Protein AF-A0A7W7SZG6-F1 (afdb_monomer_lite)

Secondary structure (DSSP, 8-state):
-PPPPPPBPSSTT--SBP-TTSS-IIIIIHHHHHHHHHH-HHHHHTTSHHHHHHHHHHHHHHHTT-TTSSEEE--SSS--EEE-GGGEEEE-SS-GGGT--TTSPPEEEEHHHHHHHHT-

Structure (mmCIF, N/CA/C/O backbone):
data_AF-A0A7W7SZG6-F1
#
_entry.id   AF-A0A7W7SZG6-F1
#
loop_
_atom_site.group_PDB
_atom_site.id
_atom_site.type_symbol
_atom_site.label_atom_id
_atom_site.label_alt_id
_atom_site.label_comp_id
_atom_site.label_asym_id
_atom_site.label_entity_id
_atom_site.label_seq_id
_atom_site.pdbx_PDB_ins_code
_atom_site.Cartn_x
_atom_site.Cartn_y
_atom_site.Cartn_z
_atom_site.occupancy
_atom_site.B_iso_or_equiv
_atom_site.auth_seq_id
_atom_site.auth_comp_id
_atom_site.auth_asym_id
_atom_site.auth_atom_id
_atom_site.pdbx_PDB_model_num
ATOM 1 N N . MET A 1 1 ? -32.351 29.712 2.572 1.00 46.88 1 MET A N 1
ATOM 2 C CA . MET A 1 1 ? -32.506 28.243 2.661 1.00 46.88 1 MET A CA 1
ATOM 3 C C . MET A 1 1 ? -31.958 27.789 4.011 1.00 46.88 1 MET A C 1
ATOM 5 O O . MET A 1 1 ? -30.782 28.049 4.247 1.00 46.88 1 MET A O 1
ATOM 9 N N . PRO A 1 2 ? -32.749 27.209 4.933 1.00 49.59 2 PRO A N 1
ATOM 10 C CA . PRO A 1 2 ? -32.198 26.703 6.188 1.00 49.59 2 PRO A CA 1
ATOM 11 C C . PRO A 1 2 ? -31.255 25.534 5.887 1.00 49.59 2 PRO A C 1
ATOM 13 O O . PRO A 1 2 ? -31.621 24.581 5.199 1.00 49.59 2 PRO A O 1
ATOM 16 N N . GLN A 1 3 ? -30.012 25.639 6.352 1.00 59.97 3 GLN A N 1
ATOM 17 C CA . GLN A 1 3 ? -29.005 24.601 6.168 1.00 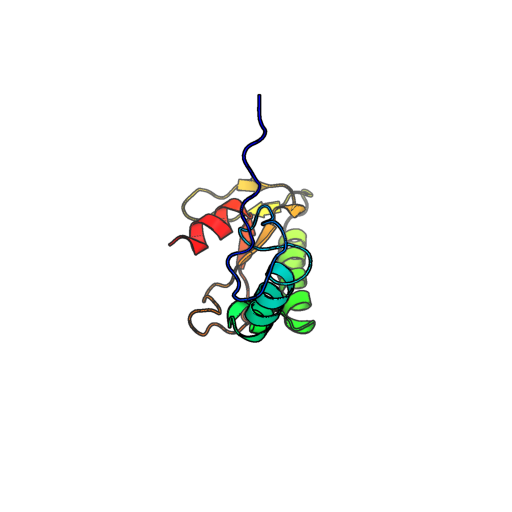59.97 3 GLN A CA 1
ATOM 18 C C . GLN A 1 3 ? -29.450 23.340 6.918 1.00 59.97 3 GLN A C 1
ATOM 20 O O . GLN A 1 3 ? -29.856 23.409 8.079 1.00 59.97 3 GLN A O 1
ATOM 25 N N . ARG A 1 4 ? -29.404 22.183 6.250 1.00 60.28 4 ARG A N 1
ATOM 26 C CA . ARG A 1 4 ? -29.760 20.896 6.857 1.00 60.28 4 ARG A CA 1
ATOM 27 C C . ARG A 1 4 ? -28.842 20.666 8.062 1.00 60.28 4 ARG A C 1
ATOM 29 O O . ARG A 1 4 ? -27.624 20.718 7.907 1.00 60.28 4 ARG A O 1
ATOM 36 N N . ALA A 1 5 ? -29.410 20.427 9.245 1.00 65.81 5 ALA A N 1
ATOM 37 C CA . ALA A 1 5 ? -28.620 20.197 10.452 1.00 65.81 5 ALA A CA 1
ATOM 38 C C . ALA A 1 5 ? -27.603 19.065 10.218 1.00 65.81 5 ALA A C 1
ATOM 40 O O . ALA A 1 5 ? -27.961 17.989 9.726 1.00 65.81 5 ALA A O 1
ATOM 41 N N . GLY A 1 6 ? -26.331 19.320 10.539 1.00 72.06 6 GLY A N 1
ATOM 42 C CA . GLY A 1 6 ? -25.261 18.337 10.385 1.00 72.06 6 GLY A CA 1
ATOM 43 C C . GLY A 1 6 ? -25.579 17.053 11.154 1.00 72.06 6 GLY A C 1
ATOM 44 O O . GLY A 1 6 ? -26.066 17.095 12.285 1.00 72.06 6 GLY A O 1
ATOM 45 N N . LYS A 1 7 ? -25.317 15.891 10.543 1.00 82.12 7 LYS A N 1
ATOM 46 C CA . LYS A 1 7 ? -25.539 14.595 11.199 1.00 82.12 7 LYS A CA 1
ATOM 47 C C . LYS A 1 7 ? -24.651 14.495 12.438 1.00 82.12 7 LYS A C 1
ATOM 49 O O . LYS A 1 7 ? -23.452 14.758 12.358 1.00 82.12 7 LYS A O 1
ATOM 54 N N . ARG A 1 8 ? -25.204 14.075 13.574 1.00 87.88 8 ARG A N 1
ATOM 55 C CA . ARG A 1 8 ? -24.416 13.786 14.784 1.00 87.88 8 ARG A CA 1
ATOM 56 C C . ARG A 1 8 ? -23.662 12.472 14.635 1.00 87.88 8 ARG A C 1
ATOM 58 O O . ARG A 1 8 ? -24.140 11.563 13.959 1.00 87.88 8 ARG A O 1
ATOM 65 N N . CYS A 1 9 ? -22.497 12.392 15.270 1.00 89.25 9 CYS A N 1
ATOM 66 C CA . CYS A 1 9 ? -21.691 11.179 15.300 1.00 89.25 9 CYS A CA 1
ATOM 67 C C . CYS A 1 9 ? -22.520 9.996 15.844 1.00 89.25 9 CYS A C 1
ATOM 69 O O . CYS A 1 9 ? -23.141 10.133 16.897 1.00 89.25 9 CYS A O 1
ATOM 71 N N . PRO A 1 10 ? -22.494 8.814 15.202 1.00 89.88 10 PRO A N 1
ATOM 72 C CA . PRO A 1 10 ? -23.298 7.660 15.618 1.00 89.88 10 PRO A CA 1
ATOM 73 C C . PRO A 1 10 ? -22.755 6.949 16.869 1.00 89.88 10 PRO A C 1
ATOM 75 O O . PRO A 1 10 ? -23.291 5.929 17.290 1.00 89.88 10 PRO A O 1
ATOM 78 N N . THR A 1 11 ? -21.654 7.432 17.455 1.00 90.00 11 THR A N 1
ATOM 79 C CA . THR A 1 11 ? -21.077 6.823 18.661 1.00 90.00 11 THR A CA 1
ATOM 80 C C . THR A 1 11 ? -21.906 7.204 19.888 1.00 90.00 11 THR A C 1
ATOM 82 O O . THR A 1 11 ? -22.073 8.404 20.124 1.00 90.00 11 THR A O 1
ATOM 85 N N . PRO A 1 12 ? -22.354 6.237 20.712 1.00 89.31 12 PRO A N 1
ATOM 86 C CA . PRO A 1 12 ? -23.085 6.532 21.940 1.00 89.31 12 PRO A CA 1
ATOM 87 C C . PRO A 1 12 ? -22.340 7.545 22.821 1.00 89.31 12 PRO A C 1
ATOM 89 O O . PRO A 1 12 ? -21.143 7.398 23.078 1.00 89.31 12 PRO A O 1
ATOM 92 N N . GLY A 1 13 ? -23.040 8.601 23.241 1.00 87.25 13 GLY A N 1
ATOM 93 C CA . GLY A 1 13 ? -22.484 9.671 24.077 1.00 87.25 13 GLY A CA 1
ATOM 94 C C . GLY A 1 13 ? -21.577 10.678 23.355 1.00 87.25 13 GLY A C 1
ATOM 95 O O . GLY A 1 13 ? -20.992 11.538 24.008 1.00 87.25 13 GLY A O 1
ATOM 96 N N . CYS A 1 14 ? -21.428 10.606 22.028 1.00 88.06 14 CYS A N 1
ATOM 97 C CA . CYS A 1 14 ? -20.719 11.629 21.262 1.00 88.06 14 CYS A CA 1
ATOM 98 C C . CYS A 1 14 ? -21.699 12.669 20.707 1.00 88.06 14 CYS A C 1
ATOM 100 O O . CYS A 1 14 ? -22.620 12.338 19.966 1.00 88.06 14 CYS A O 1
ATOM 102 N N . THR A 1 15 ? -21.476 13.941 21.031 1.00 88.44 15 THR A N 1
ATOM 103 C CA . THR A 1 15 ? -22.316 15.059 20.573 1.00 88.44 15 THR A CA 1
ATOM 104 C C . THR A 1 15 ? -21.768 15.773 19.340 1.00 88.44 15 THR A C 1
ATOM 106 O O . THR A 1 15 ? -22.473 16.609 18.774 1.00 88.44 15 THR A O 1
ATOM 109 N N . ASN A 1 16 ? -20.549 15.437 18.910 1.00 89.19 16 ASN A N 1
ATOM 110 C CA . ASN A 1 16 ? -19.847 16.132 17.833 1.00 89.19 16 ASN A CA 1
ATOM 111 C C . ASN A 1 16 ? -20.504 15.870 16.467 1.00 89.19 16 ASN A C 1
ATOM 113 O O . ASN A 1 16 ? -21.093 14.799 16.249 1.00 89.19 16 ASN A O 1
ATOM 117 N N . PRO A 1 17 ? -20.378 16.818 15.522 1.00 88.62 17 PRO A N 1
ATOM 118 C CA . PRO A 1 17 ? -20.820 16.608 14.154 1.00 88.62 17 PRO A CA 1
ATOM 119 C C . PRO A 1 17 ?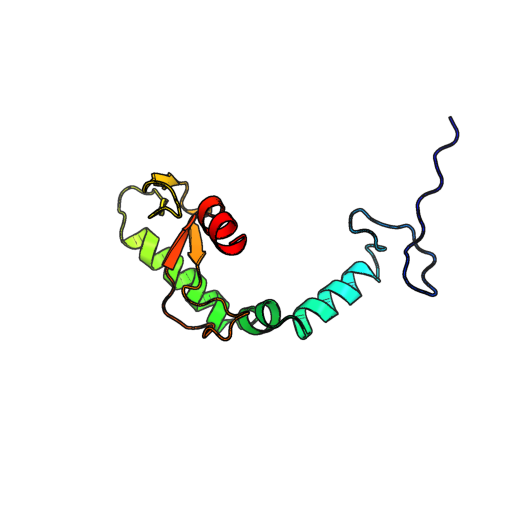 -20.022 15.484 13.481 1.00 88.62 17 PRO A C 1
ATOM 121 O O . PRO A 1 17 ? -18.857 15.216 13.791 1.00 88.62 17 PRO A O 1
ATOM 124 N N . THR A 1 18 ? -20.681 14.804 12.554 1.00 90.31 18 THR A N 1
ATOM 125 C CA . THR A 1 18 ? -20.093 13.750 11.729 1.00 90.31 18 THR A CA 1
ATOM 126 C C . THR A 1 18 ? -19.201 14.365 10.661 1.00 90.31 18 THR A C 1
ATOM 128 O O . THR A 1 18 ? -19.620 15.288 9.967 1.00 90.31 18 THR A O 1
ATOM 131 N N . GLY A 1 19 ? -17.984 13.840 10.524 1.00 85.88 19 GLY A N 1
ATOM 132 C CA . GLY A 1 19 ? -17.088 14.147 9.415 1.00 85.88 19 GLY A CA 1
ATOM 133 C C . GLY A 1 19 ? -17.375 13.292 8.170 1.00 85.88 19 GLY A C 1
ATOM 134 O O . GLY A 1 19 ? -18.333 12.515 8.158 1.00 85.88 19 GLY A O 1
ATOM 135 N N . PRO A 1 20 ? -16.531 13.390 7.130 1.00 82.44 20 PRO A N 1
ATOM 136 C CA . PRO A 1 20 ? -16.716 12.667 5.866 1.00 82.44 20 PRO A CA 1
ATOM 137 C C . PRO A 1 20 ? -16.738 11.138 6.031 1.00 82.44 20 PRO A C 1
ATOM 139 O O . PRO A 1 20 ? -17.479 10.459 5.329 1.00 82.44 20 PRO A O 1
ATOM 142 N N . ASP A 1 21 ? -16.018 10.601 7.020 1.00 81.00 21 ASP A N 1
ATOM 143 C CA . ASP A 1 21 ? -15.919 9.156 7.279 1.00 81.00 21 ASP A CA 1
ATOM 144 C C . ASP A 1 21 ? -17.102 8.573 8.079 1.00 81.00 21 ASP A C 1
ATOM 146 O O . ASP A 1 21 ? -17.042 7.440 8.561 1.00 81.00 21 ASP A O 1
ATOM 150 N N . GLY A 1 22 ? -18.167 9.348 8.313 1.00 85.75 22 GLY A N 1
ATOM 151 C CA . GLY A 1 22 ? -19.329 8.885 9.082 1.00 85.75 22 GLY A CA 1
ATOM 152 C C . GLY A 1 22 ? -19.142 8.902 10.608 1.00 85.75 22 GLY A C 1
ATOM 153 O O . GLY A 1 22 ? -20.050 8.518 11.343 1.00 85.75 22 GLY A O 1
ATOM 154 N N . TYR A 1 23 ? -18.003 9.401 11.099 1.00 90.06 23 TYR A N 1
ATOM 155 C CA . TYR A 1 23 ? -17.704 9.618 12.520 1.00 90.06 23 TYR A CA 1
ATOM 156 C C . TYR A 1 23 ? -17.152 11.024 12.753 1.00 90.06 23 TYR A C 1
ATOM 158 O O . TYR A 1 23 ? -16.657 11.662 11.826 1.00 90.06 23 TYR A O 1
ATOM 166 N N . CYS A 1 24 ? -17.190 11.521 13.993 1.00 91.62 24 CYS A N 1
ATOM 167 C CA . CYS A 1 24 ? -16.489 12.766 14.307 1.00 91.62 24 CYS A CA 1
ATOM 168 C C . CYS A 1 24 ? -14.968 12.580 14.143 1.00 91.62 24 CYS A C 1
ATOM 170 O O . CYS A 1 24 ? -14.388 11.614 14.659 1.00 91.62 24 CYS A O 1
ATOM 172 N N . ALA A 1 25 ? -14.334 13.509 13.422 1.00 83.81 25 ALA A N 1
ATOM 173 C CA . ALA A 1 25 ? -12.907 13.453 13.103 1.00 83.81 25 ALA A CA 1
ATOM 174 C C . ALA A 1 25 ? -12.027 13.537 14.364 1.00 83.81 25 ALA A C 1
ATOM 176 O O . ALA A 1 25 ? -11.026 12.834 14.479 1.00 83.81 25 ALA A O 1
ATOM 177 N N . GLU A 1 26 ? -12.449 14.333 15.349 1.00 80.56 26 GLU A N 1
ATOM 178 C CA . GLU A 1 26 ? -11.673 14.628 16.560 1.00 80.56 26 GLU A CA 1
ATOM 179 C C . GLU A 1 26 ? -11.395 13.400 17.435 1.00 80.56 26 GLU A C 1
ATOM 181 O O . GLU A 1 26 ? -10.312 13.258 18.006 1.00 80.56 26 GLU A O 1
ATOM 186 N N . ARG A 1 27 ? -12.379 12.503 17.576 1.00 86.56 27 ARG A N 1
ATOM 187 C CA . ARG A 1 27 ? -12.320 11.436 18.586 1.00 86.56 27 ARG A CA 1
ATOM 188 C C . ARG A 1 27 ? -12.684 10.074 18.032 1.00 86.56 27 ARG A C 1
ATOM 190 O O . ARG A 1 27 ? -11.883 9.142 18.130 1.00 86.56 27 ARG A O 1
ATOM 197 N N . CYS A 1 28 ? -13.894 9.930 17.504 1.00 90.81 28 CYS A N 1
ATOM 198 C CA . CYS A 1 28 ? -14.439 8.615 17.187 1.00 90.81 28 CYS A CA 1
ATOM 199 C C . CYS A 1 28 ? -13.747 7.984 15.978 1.00 90.81 28 CYS A C 1
ATOM 201 O O . CYS A 1 28 ? -13.381 6.810 16.054 1.00 90.81 28 CYS A O 1
ATOM 203 N N . ALA A 1 29 ? -13.473 8.764 14.926 1.00 89.44 29 ALA A N 1
ATOM 204 C CA . ALA A 1 29 ? -12.702 8.297 13.774 1.00 89.44 29 ALA A CA 1
ATOM 205 C C . ALA A 1 29 ? -11.290 7.849 14.196 1.00 89.44 29 ALA A C 1
ATOM 207 O O . ALA A 1 29 ? -10.883 6.718 13.927 1.00 89.44 29 ALA A O 1
ATOM 208 N N . ARG A 1 30 ? -10.577 8.681 14.971 1.00 88.00 30 ARG A N 1
ATOM 209 C CA . ARG A 1 30 ? -9.235 8.360 15.484 1.00 88.00 30 ARG A CA 1
ATOM 210 C C . ARG A 1 30 ? -9.219 7.093 16.341 1.00 88.00 30 ARG A C 1
ATOM 212 O O . ARG A 1 30 ? -8.361 6.236 16.145 1.00 88.00 30 ARG A O 1
ATOM 219 N N . ARG A 1 31 ? -10.167 6.944 17.276 1.00 89.31 31 ARG A N 1
ATOM 220 C CA . ARG A 1 31 ? -10.264 5.755 18.144 1.00 89.31 31 ARG A CA 1
ATOM 221 C C . ARG A 1 31 ? -10.532 4.491 17.331 1.00 89.31 31 ARG A C 1
ATOM 223 O O . ARG A 1 31 ? -9.908 3.466 17.595 1.00 89.31 31 ARG A O 1
ATOM 230 N N . ARG A 1 32 ? -11.431 4.567 16.347 1.00 90.12 32 ARG A N 1
ATOM 231 C CA . ARG A 1 32 ? -11.735 3.456 15.440 1.00 90.12 32 ARG A CA 1
ATOM 232 C C . ARG A 1 32 ? -10.505 3.060 14.627 1.00 90.12 32 ARG A C 1
ATOM 234 O O . ARG A 1 32 ? -10.170 1.881 14.595 1.00 90.12 32 ARG A O 1
ATOM 241 N N . ASN A 1 33 ? -9.800 4.029 14.047 1.00 88.38 33 ASN A N 1
ATOM 242 C CA . ASN A 1 33 ? -8.580 3.773 13.282 1.00 88.38 33 ASN A CA 1
ATOM 243 C C . ASN A 1 33 ? -7.498 3.141 14.165 1.00 88.38 33 ASN A C 1
ATOM 245 O O . ASN A 1 33 ? -6.943 2.108 13.805 1.00 88.38 33 ASN A O 1
ATOM 249 N N . ALA A 1 34 ? -7.257 3.678 15.364 1.00 87.62 34 ALA A N 1
ATOM 250 C CA . ALA A 1 34 ? -6.310 3.099 16.317 1.00 87.62 34 ALA A CA 1
ATOM 251 C C . ALA A 1 34 ? -6.696 1.673 16.751 1.00 87.62 34 ALA A C 1
ATOM 253 O O . ALA A 1 34 ? -5.827 0.828 16.949 1.00 87.62 34 ALA A O 1
ATOM 254 N N . ALA A 1 35 ? -7.989 1.375 16.902 1.00 88.94 35 ALA A N 1
ATOM 255 C CA . ALA A 1 35 ? -8.449 0.009 17.134 1.00 88.94 35 ALA A CA 1
ATOM 256 C C . ALA A 1 35 ? -8.153 -0.884 15.920 1.00 88.94 35 ALA A C 1
ATOM 258 O O . ALA A 1 35 ? -7.502 -1.909 16.084 1.00 88.94 35 ALA A O 1
ATOM 259 N N . ALA A 1 36 ? -8.516 -0.457 14.708 1.00 87.25 36 ALA A N 1
ATOM 260 C CA . ALA A 1 36 ? -8.265 -1.209 13.480 1.00 87.25 36 ALA A CA 1
ATOM 261 C C . ALA A 1 36 ? -6.770 -1.495 13.256 1.00 87.25 36 ALA A C 1
ATOM 263 O O . ALA A 1 36 ? -6.411 -2.612 12.900 1.00 87.25 36 ALA A O 1
ATOM 264 N N . HIS A 1 37 ? -5.887 -0.530 13.529 1.00 86.06 37 HIS A N 1
ATOM 265 C CA . HIS A 1 37 ? -4.436 -0.721 13.446 1.00 86.06 37 HIS A CA 1
ATOM 266 C C . HIS A 1 37 ? -3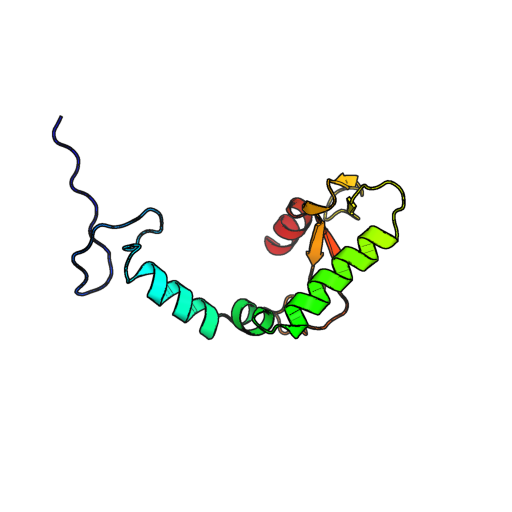.891 -1.754 14.441 1.00 86.06 37 HIS A C 1
ATOM 268 O O . HIS A 1 37 ? -2.846 -2.340 14.176 1.00 86.06 37 HIS A O 1
ATOM 274 N N . ARG A 1 38 ? -4.590 -1.984 15.558 1.00 84.00 38 ARG A N 1
ATOM 275 C CA . ARG A 1 38 ? -4.211 -2.962 16.587 1.00 84.00 38 ARG A CA 1
ATOM 276 C C . ARG A 1 38 ? -4.855 -4.331 16.397 1.00 84.00 38 ARG A C 1
ATOM 278 O O . ARG A 1 38 ? -4.319 -5.302 16.909 1.00 84.00 38 ARG A O 1
ATOM 285 N N . THR A 1 39 ? -5.998 -4.413 15.717 1.00 86.38 39 THR A N 1
ATOM 286 C CA . THR A 1 39 ? -6.783 -5.657 15.639 1.00 86.38 39 THR A CA 1
ATOM 287 C C . THR A 1 39 ? -6.890 -6.239 14.239 1.00 86.38 39 THR A C 1
ATOM 289 O O . THR A 1 39 ? -7.124 -7.434 14.106 1.00 86.38 39 THR A O 1
ATOM 292 N N . THR A 1 40 ? -6.732 -5.439 13.181 1.00 87.31 40 THR A N 1
ATOM 293 C CA . THR A 1 40 ? -6.827 -5.949 11.807 1.00 87.31 40 THR A CA 1
ATOM 294 C C . THR A 1 40 ? -5.530 -6.680 11.465 1.00 87.31 40 THR A C 1
ATOM 296 O O . THR A 1 40 ? -4.492 -6.011 11.403 1.00 87.31 40 THR A O 1
ATOM 299 N N . PRO A 1 41 ? -5.555 -7.997 11.176 1.00 83.44 41 PRO A N 1
ATOM 300 C CA . PRO A 1 41 ? -4.338 -8.791 10.984 1.00 83.44 41 PRO A CA 1
ATOM 301 C C . PRO A 1 41 ? -3.370 -8.178 9.969 1.00 83.44 41 PRO A C 1
ATOM 303 O O . PRO A 1 41 ? -2.181 -8.043 10.235 1.00 83.44 41 PRO A O 1
ATOM 306 N N . THR A 1 42 ? -3.890 -7.683 8.843 1.00 84.44 42 THR A N 1
ATOM 307 C CA . THR A 1 42 ? -3.081 -7.041 7.795 1.00 84.44 42 THR A CA 1
ATOM 308 C C . THR A 1 42 ? -2.442 -5.724 8.236 1.00 84.44 42 THR A C 1
ATOM 310 O O . THR A 1 42 ? -1.341 -5.402 7.795 1.00 84.44 42 THR A O 1
ATOM 313 N N . LYS A 1 43 ? -3.103 -4.942 9.099 1.00 86.38 43 LYS A N 1
ATOM 314 C CA . LYS A 1 43 ? -2.562 -3.673 9.614 1.00 86.38 43 LYS A CA 1
ATOM 315 C C . LYS A 1 43 ? -1.503 -3.919 10.681 1.00 86.38 43 LYS A C 1
ATOM 317 O O . LYS A 1 43 ? -0.495 -3.220 10.671 1.00 86.38 43 LYS A O 1
ATOM 322 N N . VAL A 1 44 ? -1.721 -4.914 11.540 1.00 87.06 44 VAL A N 1
ATOM 323 C CA . VAL A 1 44 ? -0.768 -5.337 12.575 1.00 87.06 44 VAL A CA 1
ATOM 324 C C . VAL A 1 44 ? 0.491 -5.906 11.928 1.00 87.06 44 VAL A C 1
ATOM 326 O O . VAL A 1 44 ? 1.588 -5.421 12.184 1.00 87.06 44 VAL A O 1
ATOM 329 N N . ALA A 1 45 ? 0.333 -6.857 11.008 1.00 85.69 45 ALA A N 1
ATOM 330 C CA . ALA A 1 45 ? 1.440 -7.488 10.299 1.00 85.69 45 ALA A CA 1
ATOM 331 C C . ALA A 1 45 ? 2.305 -6.486 9.515 1.00 85.69 45 ALA A C 1
ATOM 333 O O . ALA A 1 45 ? 3.524 -6.599 9.487 1.00 85.69 45 ALA A O 1
ATOM 334 N N . ARG A 1 46 ? 1.691 -5.459 8.913 1.00 86.31 46 ARG A N 1
ATOM 335 C CA . ARG A 1 46 ? 2.404 -4.410 8.157 1.00 86.31 46 ARG A CA 1
ATOM 336 C C . ARG A 1 46 ? 2.895 -3.244 9.027 1.00 86.31 46 ARG A C 1
ATOM 338 O O . ARG A 1 46 ? 3.413 -2.254 8.500 1.00 86.31 46 ARG A O 1
ATOM 345 N N . ALA A 1 47 ? 2.702 -3.299 10.346 1.00 86.38 47 ALA A N 1
ATOM 346 C CA . ALA A 1 47 ? 3.102 -2.214 11.237 1.00 86.38 47 ALA A CA 1
ATOM 347 C C . ALA A 1 47 ? 4.615 -2.183 11.486 1.00 86.38 47 ALA A C 1
ATOM 349 O O . ALA A 1 47 ? 5.155 -1.096 11.704 1.00 86.38 47 ALA A O 1
ATOM 350 N N . SER A 1 48 ? 5.288 -3.339 11.443 1.00 89.44 48 SER A N 1
ATOM 351 C CA . SER A 1 48 ? 6.705 -3.436 11.788 1.00 89.44 48 SER A CA 1
ATOM 352 C C . SER A 1 48 ? 7.589 -2.679 10.790 1.00 89.44 48 SER A C 1
ATOM 354 O O . SER A 1 48 ? 7.325 -2.619 9.585 1.00 89.44 48 SER A O 1
ATOM 356 N N . ARG A 1 49 ? 8.667 -2.074 11.306 1.00 93.56 49 ARG A N 1
ATOM 357 C CA . ARG A 1 49 ? 9.661 -1.364 10.486 1.00 93.56 49 ARG A CA 1
ATOM 358 C C . ARG A 1 49 ? 10.310 -2.301 9.469 1.00 93.56 49 ARG A C 1
ATOM 360 O O . ARG A 1 49 ? 10.564 -1.887 8.345 1.00 93.56 49 ARG A O 1
ATOM 367 N N . GLU A 1 50 ? 10.546 -3.542 9.874 1.00 94.06 50 GLU A N 1
ATOM 368 C CA . GLU A 1 50 ? 11.127 -4.588 9.040 1.00 94.06 50 GLU A CA 1
ATOM 369 C C . GLU A 1 50 ? 10.254 -4.898 7.824 1.00 94.06 50 GLU A C 1
ATOM 371 O O . GLU A 1 50 ? 10.741 -4.804 6.704 1.00 94.06 50 GLU A O 1
ATOM 376 N N . VAL A 1 51 ? 8.951 -5.133 8.014 1.00 93.06 51 VAL A N 1
AT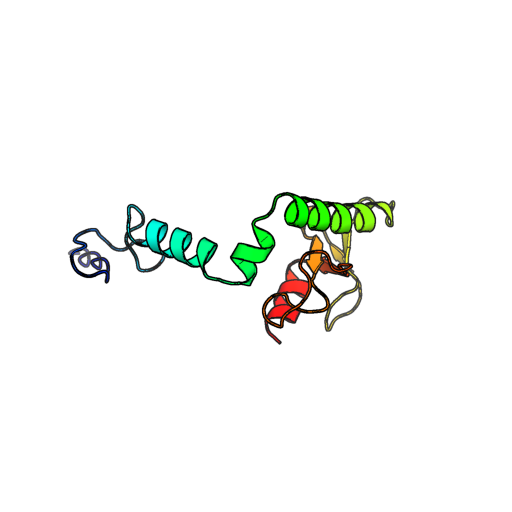OM 377 C CA . VAL A 1 51 ? 8.030 -5.405 6.899 1.00 93.06 51 VAL A CA 1
ATOM 378 C C . VAL A 1 51 ? 7.937 -4.205 5.960 1.00 93.06 51 VAL A C 1
ATOM 380 O O . VAL A 1 51 ? 7.915 -4.366 4.743 1.00 93.06 51 VAL A O 1
ATOM 383 N N . ARG A 1 52 ? 7.924 -2.975 6.489 1.00 92.25 52 ARG A N 1
ATOM 384 C CA . ARG A 1 52 ? 7.940 -1.769 5.642 1.00 92.25 52 ARG A CA 1
ATOM 385 C C . ARG A 1 52 ? 9.220 -1.660 4.817 1.00 92.25 52 ARG A C 1
ATOM 387 O O . ARG A 1 52 ? 9.138 -1.306 3.644 1.00 92.25 52 ARG A O 1
ATOM 394 N N . ARG A 1 53 ? 10.373 -1.958 5.423 1.00 95.12 53 ARG A N 1
ATOM 395 C CA . ARG A 1 53 ? 11.671 -1.966 4.742 1.00 95.12 53 ARG A CA 1
ATOM 396 C C . ARG A 1 53 ? 11.701 -3.034 3.649 1.00 95.12 53 ARG A C 1
ATOM 398 O O . ARG A 1 53 ? 11.981 -2.685 2.512 1.00 95.12 53 ARG A O 1
ATOM 405 N N . HIS A 1 54 ? 11.309 -4.265 3.971 1.00 94.62 54 HIS A N 1
ATOM 406 C CA . HIS A 1 54 ? 11.250 -5.392 3.034 1.00 94.62 54 HIS A CA 1
ATOM 407 C C . HIS A 1 54 ? 10.395 -5.077 1.798 1.00 94.62 54 HIS A C 1
ATOM 409 O O . HIS A 1 54 ? 10.813 -5.276 0.662 1.00 94.62 54 HIS A O 1
ATOM 415 N N . ARG A 1 55 ? 9.220 -4.464 1.997 1.00 94.25 55 ARG A N 1
ATOM 416 C CA . ARG A 1 55 ? 8.356 -4.014 0.889 1.00 94.25 55 ARG A CA 1
ATOM 417 C C . ARG A 1 55 ? 9.010 -2.951 0.009 1.00 94.25 55 ARG A C 1
ATOM 419 O O . ARG A 1 55 ? 8.847 -2.985 -1.206 1.00 94.25 55 ARG A O 1
ATOM 426 N N . ALA A 1 56 ? 9.687 -1.980 0.620 1.00 94.25 56 ALA A N 1
ATOM 427 C CA . ALA A 1 56 ? 10.378 -0.925 -0.115 1.00 94.25 56 ALA A CA 1
ATOM 428 C C . ALA A 1 56 ? 11.580 -1.483 -0.892 1.00 94.25 56 ALA A C 1
ATOM 430 O O . ALA A 1 56 ? 11.810 -1.083 -2.029 1.00 94.25 56 ALA A O 1
ATOM 431 N N . GLU A 1 57 ? 12.304 -2.434 -0.300 1.00 95.19 57 GLU A N 1
ATOM 432 C CA . GLU A 1 57 ? 13.403 -3.163 -0.933 1.00 95.19 57 GLU A CA 1
ATOM 433 C C . GLU A 1 57 ? 12.927 -3.963 -2.143 1.00 95.19 57 GLU A C 1
ATOM 435 O O . GLU A 1 57 ? 13.559 -3.869 -3.187 1.00 95.19 57 GLU A O 1
ATOM 440 N N . ALA A 1 58 ? 11.788 -4.656 -2.051 1.00 94.81 58 ALA A N 1
ATOM 441 C CA . ALA A 1 58 ? 11.211 -5.378 -3.184 1.00 94.81 58 ALA A CA 1
ATOM 442 C C . ALA A 1 58 ? 10.879 -4.451 -4.368 1.00 94.81 58 ALA A C 1
ATOM 444 O O . ALA A 1 58 ? 11.209 -4.765 -5.507 1.00 94.81 58 ALA A O 1
ATOM 445 N N . VAL A 1 59 ? 10.268 -3.287 -4.108 1.00 94.50 59 VAL A N 1
ATOM 446 C CA . VAL A 1 59 ? 9.962 -2.308 -5.170 1.00 94.50 59 VAL A CA 1
ATOM 447 C C . VAL A 1 59 ? 11.238 -1.711 -5.757 1.00 94.50 59 VAL A C 1
ATOM 449 O O . VAL A 1 59 ? 11.340 -1.593 -6.972 1.00 94.50 59 VAL A O 1
ATOM 452 N N . ARG A 1 60 ? 12.220 -1.362 -4.919 1.00 93.38 60 ARG A N 1
ATOM 453 C CA . ARG A 1 60 ? 13.501 -0.823 -5.389 1.00 93.38 60 ARG A CA 1
ATOM 454 C C . ARG A 1 60 ? 14.263 -1.843 -6.231 1.00 93.38 60 ARG A C 1
ATOM 456 O O . ARG A 1 60 ? 14.656 -1.513 -7.334 1.00 93.38 60 ARG A O 1
ATOM 463 N N . ALA A 1 61 ? 14.381 -3.083 -5.762 1.00 93.19 61 ALA A N 1
ATOM 464 C CA . ALA A 1 61 ? 15.046 -4.151 -6.501 1.00 93.19 61 ALA A CA 1
ATOM 465 C C . ALA A 1 61 ? 14.361 -4.457 -7.841 1.00 93.19 61 ALA A C 1
ATOM 467 O O . ALA A 1 61 ? 15.024 -4.894 -8.773 1.00 93.19 61 ALA A O 1
ATOM 468 N N . HIS A 1 62 ? 13.044 -4.250 -7.939 1.00 93.31 62 HIS A N 1
ATOM 469 C CA . HIS A 1 62 ? 12.315 -4.349 -9.203 1.00 93.31 62 HIS A CA 1
ATOM 470 C C . HIS A 1 62 ? 12.615 -3.171 -10.127 1.00 93.31 62 HIS A C 1
ATOM 472 O O . HIS A 1 62 ? 12.814 -3.372 -11.313 1.00 93.31 62 HIS A O 1
ATOM 478 N N . LEU A 1 63 ? 12.679 -1.949 -9.596 1.00 92.81 63 LEU A N 1
ATOM 479 C CA . LEU A 1 63 ? 13.071 -0.775 -10.380 1.00 92.81 63 LEU A CA 1
ATOM 480 C C . LEU A 1 63 ? 14.513 -0.885 -10.890 1.00 92.81 63 LEU A C 1
ATOM 482 O O . LEU A 1 63 ? 14.756 -0.590 -12.049 1.00 92.81 63 LEU A O 1
ATOM 486 N N . ASP A 1 64 ? 15.437 -1.384 -10.069 1.00 91.75 64 ASP A N 1
ATOM 487 C CA . ASP A 1 64 ? 16.850 -1.559 -10.434 1.00 91.75 64 ASP A CA 1
ATOM 488 C C . ASP A 1 64 ? 17.060 -2.607 -11.552 1.00 91.75 64 ASP A C 1
ATOM 490 O O . ASP A 1 64 ? 18.142 -2.687 -12.122 1.00 91.75 64 ASP A O 1
ATOM 494 N N . GLN A 1 65 ? 16.047 -3.424 -11.873 1.00 89.31 65 GLN A N 1
ATOM 495 C CA . GLN A 1 65 ? 16.084 -4.360 -13.009 1.00 89.31 65 GLN A CA 1
ATOM 496 C C . GLN A 1 65 ? 15.748 -3.690 -14.351 1.00 89.31 65 GLN A C 1
ATOM 498 O O . GLN A 1 65 ? 15.908 -4.321 -15.395 1.00 89.31 65 GLN A O 1
ATOM 503 N N . HIS A 1 66 ? 15.259 -2.447 -14.333 1.00 83.12 66 HIS A N 1
ATOM 504 C CA . HIS A 1 66 ? 14.810 -1.710 -15.510 1.00 83.12 66 HIS A CA 1
ATOM 505 C C . HIS A 1 66 ? 15.559 -0.368 -15.609 1.00 83.12 66 HIS A C 1
ATOM 507 O O . HIS A 1 66 ? 15.292 0.575 -14.869 1.00 83.12 66 HIS A O 1
ATOM 513 N N . ASP A 1 67 ? 16.506 -0.272 -16.546 1.00 76.50 67 ASP A N 1
ATOM 514 C CA . ASP A 1 67 ? 17.392 0.897 -16.712 1.00 76.50 67 ASP A CA 1
ATOM 515 C C . ASP A 1 67 ? 16.744 2.095 -17.443 1.00 76.50 67 ASP A C 1
ATOM 517 O O . ASP A 1 67 ? 17.395 3.106 -17.707 1.00 76.50 67 ASP A O 1
ATOM 521 N N . ASP A 1 68 ? 15.463 2.006 -17.800 1.00 82.62 68 ASP A N 1
ATOM 522 C CA . ASP A 1 68 ? 14.747 3.009 -18.600 1.00 82.62 68 ASP A CA 1
ATOM 523 C C . ASP A 1 68 ? 14.140 4.153 -17.765 1.00 82.62 68 ASP A C 1
ATOM 525 O O . ASP A 1 68 ? 13.553 5.092 -18.310 1.00 82.62 68 ASP A O 1
ATOM 529 N N . GLY A 1 69 ? 14.283 4.093 -16.436 1.00 82.19 69 GLY A N 1
ATOM 530 C CA . GLY A 1 69 ? 13.687 5.055 -15.509 1.00 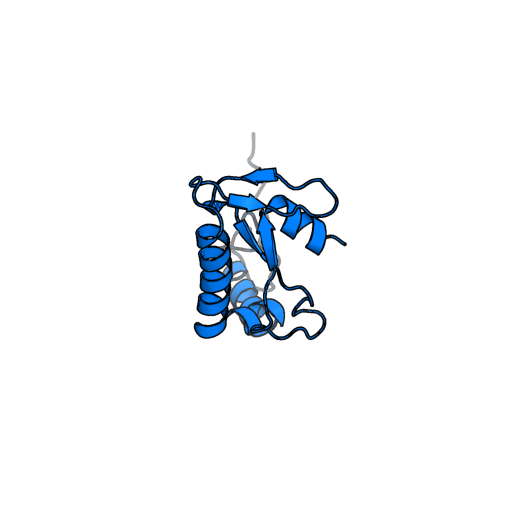82.19 69 GLY A CA 1
ATOM 531 C C . GLY A 1 69 ? 12.165 4.926 -15.382 1.00 82.19 69 GLY A C 1
ATOM 532 O O . GLY A 1 69 ? 11.531 5.770 -14.738 1.00 82.19 69 GLY A O 1
ATOM 533 N N . MET A 1 70 ? 11.575 3.880 -15.963 1.00 89.44 70 MET A N 1
ATOM 534 C CA . MET A 1 70 ? 10.157 3.565 -15.878 1.00 89.44 70 MET A CA 1
ATOM 535 C C . MET A 1 70 ? 9.916 2.415 -14.900 1.00 89.44 70 MET A C 1
ATOM 537 O O . MET A 1 70 ? 10.780 1.606 -14.579 1.00 89.44 70 MET A O 1
ATOM 541 N N . GLY A 1 71 ? 8.700 2.357 -14.364 1.00 91.62 71 GLY A N 1
ATOM 542 C CA . GLY A 1 71 ? 8.255 1.212 -13.589 1.00 91.62 71 GLY A CA 1
ATOM 543 C C . GLY A 1 71 ? 7.594 0.196 -14.505 1.00 91.62 71 GLY A C 1
ATOM 544 O O . GLY A 1 71 ? 6.447 0.400 -14.895 1.00 91.62 71 GLY A O 1
ATOM 545 N N . HIS A 1 72 ? 8.253 -0.917 -14.808 1.00 94.94 72 HIS A N 1
ATOM 546 C CA . HIS A 1 72 ? 7.627 -1.967 -15.608 1.00 94.94 72 HIS A CA 1
ATOM 547 C C . HIS A 1 72 ? 6.703 -2.837 -14.746 1.00 94.94 72 HIS A C 1
ATOM 549 O O . HIS A 1 72 ? 7.136 -3.480 -13.791 1.00 94.94 72 HIS A O 1
ATOM 555 N N . CYS A 1 73 ? 5.406 -2.869 -15.047 1.00 95.62 73 CYS A N 1
ATOM 556 C CA . CYS A 1 73 ? 4.444 -3.706 -14.338 1.00 95.62 73 CYS A CA 1
ATOM 557 C C . CYS A 1 73 ? 4.175 -4.996 -15.131 1.00 95.62 73 CYS A C 1
ATOM 559 O O . CYS A 1 73 ? 3.672 -4.900 -16.251 1.00 95.62 73 CYS A O 1
ATOM 561 N N . PRO A 1 74 ? 4.347 -6.195 -14.534 1.00 94.38 74 PRO A N 1
ATOM 562 C CA . PRO A 1 74 ? 4.021 -7.474 -15.183 1.00 94.38 74 PRO A CA 1
ATOM 563 C C . PRO A 1 74 ? 2.546 -7.631 -15.586 1.00 94.38 74 PRO A C 1
ATOM 565 O O . PRO A 1 74 ? 2.203 -8.479 -16.402 1.00 94.38 74 PRO A O 1
ATOM 568 N N . GLY A 1 75 ? 1.657 -6.818 -15.007 1.00 94.44 75 GLY A N 1
ATOM 569 C CA . GLY A 1 75 ? 0.222 -6.880 -15.254 1.00 94.44 75 GLY A CA 1
ATOM 570 C C . GLY A 1 75 ? -0.495 -7.952 -14.427 1.00 94.44 75 GLY A C 1
ATOM 571 O O . GLY A 1 75 ? 0.048 -8.993 -14.074 1.00 94.44 75 GLY A O 1
ATOM 572 N N . TYR A 1 76 ? -1.759 -7.684 -14.085 1.00 92.75 76 TYR A N 1
ATOM 573 C CA . TYR A 1 76 ? -2.655 -8.669 -13.474 1.00 92.75 76 TYR A CA 1
ATOM 574 C C . TYR A 1 76 ? -4.013 -8.649 -14.179 1.00 92.75 76 TYR A C 1
ATOM 576 O O . TYR A 1 76 ? -4.755 -7.657 -14.123 1.00 92.75 76 TYR A O 1
ATOM 584 N N . GLY A 1 77 ? -4.325 -9.738 -14.889 1.00 90.31 77 GLY A N 1
ATOM 585 C CA . GLY A 1 77 ? -5.494 -9.815 -15.772 1.00 90.31 77 GLY A CA 1
ATOM 586 C C . GLY A 1 77 ? -5.454 -8.798 -16.921 1.00 90.31 77 GLY A C 1
ATOM 587 O O . GLY A 1 77 ? -6.504 -8.330 -17.353 1.00 90.31 77 GLY A O 1
ATOM 588 N N . ARG A 1 78 ? -4.250 -8.381 -17.326 1.00 93.12 78 ARG A N 1
ATOM 589 C CA . ARG A 1 78 ? -3.937 -7.569 -18.509 1.00 93.12 78 ARG A CA 1
ATOM 590 C C . ARG A 1 78 ? -2.467 -7.768 -18.876 1.00 93.12 78 ARG A C 1
ATOM 592 O O . ARG A 1 78 ? -1.724 -8.304 -18.057 1.00 93.12 78 ARG A O 1
ATOM 599 N N . GLU A 1 79 ? -2.075 -7.288 -20.047 1.00 94.94 79 GLU A N 1
ATOM 600 C CA . GLU A 1 79 ? -0.693 -7.353 -20.524 1.00 94.94 79 GLU A CA 1
ATOM 601 C C . GLU A 1 79 ? 0.285 -6.523 -19.661 1.00 94.94 79 GLU A C 1
ATOM 603 O O . GLU A 1 79 ? -0.133 -5.561 -18.985 1.00 94.94 79 GLU A O 1
ATOM 608 N N . PRO A 1 80 ? 1.581 -6.894 -19.664 1.00 95.75 80 PRO A N 1
ATOM 609 C CA . PRO A 1 80 ? 2.648 -6.078 -19.097 1.00 95.75 80 PRO A CA 1
ATOM 610 C C . PRO A 1 80 ? 2.660 -4.670 -19.701 1.00 95.75 80 PRO A C 1
ATOM 612 O O . PRO A 1 80 ? 2.340 -4.485 -20.873 1.00 95.75 80 PRO A O 1
ATOM 615 N N . HIS A 1 81 ? 2.964 -3.662 -18.889 1.00 95.00 81 HIS A N 1
ATOM 616 C CA . HIS A 1 81 ? 2.912 -2.256 -19.299 1.00 95.00 81 HIS A CA 1
ATOM 617 C C . HIS A 1 81 ? 3.765 -1.389 -18.380 1.00 95.00 81 HIS A C 1
ATOM 619 O O . HIS A 1 81 ? 3.940 -1.696 -17.196 1.00 95.00 81 HIS A O 1
ATOM 625 N N . ASP A 1 82 ? 4.189 -0.248 -18.902 1.00 95.38 82 ASP A N 1
ATOM 626 C CA . ASP A 1 82 ? 4.972 0.712 -18.141 1.00 95.38 82 ASP A CA 1
ATOM 627 C C . ASP A 1 82 ? 4.070 1.649 -17.338 1.00 95.38 82 ASP A C 1
ATOM 629 O O . ASP A 1 82 ? 2.965 2.030 -17.740 1.00 95.38 82 ASP A O 1
ATOM 633 N N . VAL A 1 83 ? 4.546 2.010 -16.155 1.00 94.94 83 VAL A N 1
ATOM 634 C CA . VAL A 1 83 ? 3.943 2.995 -15.264 1.00 94.94 83 VAL A CA 1
ATOM 635 C C . VAL A 1 83 ? 5.026 3.910 -14.709 1.00 94.94 83 VAL A C 1
ATOM 637 O O . VAL A 1 83 ? 6.216 3.616 -14.784 1.00 94.94 83 VAL A O 1
ATOM 640 N N . PHE A 1 84 ? 4.625 5.017 -14.090 1.00 94.06 84 PHE A N 1
ATOM 641 C CA . PHE A 1 84 ? 5.574 5.799 -13.305 1.00 94.06 84 PHE A CA 1
ATOM 642 C C . PHE A 1 84 ? 6.132 4.952 -12.148 1.00 94.06 84 PHE A C 1
ATOM 644 O O . PHE A 1 84 ? 5.350 4.257 -11.490 1.00 94.06 84 PHE A O 1
ATOM 651 N N . PRO A 1 85 ? 7.434 5.048 -11.823 1.00 92.75 85 PRO A N 1
ATOM 652 C CA . PRO A 1 85 ? 8.042 4.294 -10.723 1.00 92.75 85 PRO A CA 1
ATOM 653 C C . PRO A 1 85 ? 7.279 4.390 -9.389 1.00 92.75 85 PRO A C 1
ATOM 655 O O . PRO A 1 85 ? 7.125 3.397 -8.682 1.00 92.75 85 PRO A O 1
ATOM 658 N N . GLY A 1 86 ? 6.712 5.562 -9.069 1.00 92.88 86 GLY A N 1
ATOM 659 C CA . GLY A 1 86 ? 5.915 5.788 -7.852 1.00 92.88 86 GLY A CA 1
ATOM 660 C C . GLY A 1 86 ? 4.544 5.090 -7.815 1.00 92.88 86 GLY A C 1
ATOM 661 O O . GLY A 1 86 ? 3.883 5.070 -6.773 1.00 92.88 86 GLY A O 1
ATOM 662 N N . GLU A 1 87 ? 4.101 4.512 -8.933 1.00 94.25 87 GLU A N 1
ATOM 663 C CA . GLU A 1 87 ? 2.859 3.739 -9.024 1.00 94.25 87 GLU A CA 1
ATOM 664 C C . GLU A 1 87 ? 3.070 2.245 -8.757 1.00 94.25 87 GLU A C 1
ATOM 666 O O . GLU A 1 87 ? 2.084 1.519 -8.582 1.00 94.25 87 GLU A O 1
ATOM 671 N N . LEU A 1 88 ? 4.321 1.774 -8.697 1.00 95.19 88 LEU A N 1
ATOM 672 C CA . LEU A 1 88 ? 4.638 0.398 -8.330 1.00 95.19 88 LEU A CA 1
ATOM 673 C C . LEU A 1 88 ? 4.421 0.151 -6.837 1.00 95.19 88 LEU A C 1
ATOM 675 O O . LEU A 1 88 ? 4.646 0.996 -5.972 1.00 95.19 88 LEU A O 1
ATOM 679 N N . THR A 1 89 ? 3.951 -1.050 -6.532 1.00 95.88 89 THR A N 1
ATOM 680 C CA . THR A 1 89 ? 3.635 -1.489 -5.179 1.00 95.88 89 THR A CA 1
ATOM 681 C C . THR A 1 89 ? 4.069 -2.933 -4.993 1.00 95.88 89 THR A C 1
ATOM 683 O O . THR A 1 89 ? 3.930 -3.747 -5.902 1.00 95.88 89 THR A O 1
ATOM 686 N N . ALA A 1 90 ? 4.547 -3.264 -3.794 1.00 94.94 90 ALA A N 1
ATOM 687 C CA . ALA A 1 90 ? 4.755 -4.652 -3.413 1.00 94.94 90 ALA A CA 1
ATOM 688 C C . ALA A 1 90 ? 3.398 -5.362 -3.276 1.00 94.94 90 ALA A C 1
ATOM 690 O O . ALA A 1 90 ? 2.492 -4.864 -2.592 1.00 94.94 90 ALA A O 1
ATOM 691 N N . ASP A 1 91 ? 3.276 -6.515 -3.911 1.00 93.69 91 ASP A N 1
ATOM 692 C CA . ASP A 1 91 ? 2.149 -7.434 -3.855 1.00 93.69 91 ASP A CA 1
ATOM 693 C C . ASP A 1 91 ? 2.534 -8.662 -3.024 1.00 93.69 91 ASP A C 1
ATOM 695 O O . ASP A 1 91 ? 3.661 -9.149 -3.099 1.00 93.69 91 ASP A O 1
ATOM 699 N N . ASP A 1 92 ? 1.586 -9.145 -2.223 1.00 90.94 92 ASP A N 1
ATOM 700 C CA . ASP A 1 92 ? 1.764 -10.359 -1.431 1.00 90.94 92 ASP A CA 1
ATOM 701 C C . ASP A 1 92 ? 1.229 -11.537 -2.270 1.00 90.94 92 ASP A C 1
ATOM 703 O O . ASP A 1 92 ? 0.013 -11.590 -2.511 1.00 90.94 92 ASP A O 1
ATOM 707 N N . PRO A 1 93 ? 2.073 -12.481 -2.741 1.00 88.94 93 PRO A N 1
ATOM 708 C CA . PRO A 1 93 ? 1.599 -13.654 -3.476 1.00 88.94 93 PRO A CA 1
ATOM 709 C C . PRO A 1 93 ? 0.538 -14.424 -2.691 1.00 88.94 93 PRO A C 1
ATOM 711 O O . PRO A 1 93 ? -0.548 -14.681 -3.216 1.00 88.94 93 PRO A O 1
ATOM 714 N N . VAL A 1 94 ? 0.812 -14.689 -1.409 1.00 89.25 94 VAL A N 1
ATOM 715 C CA . VAL A 1 94 ? -0.164 -15.184 -0.439 1.00 89.25 94 VAL A CA 1
ATOM 716 C C . VAL A 1 94 ? -0.622 -14.013 0.432 1.00 89.25 94 VAL A C 1
ATOM 718 O O . VAL A 1 94 ? 0.177 -13.463 1.194 1.00 89.25 94 VAL A O 1
ATOM 721 N N . PRO A 1 95 ? -1.906 -13.615 0.386 1.00 87.25 95 PRO A N 1
ATOM 722 C CA . PRO A 1 95 ? -2.387 -12.508 1.199 1.00 87.25 95 PRO A CA 1
ATOM 723 C C . PRO A 1 95 ? -2.153 -12.752 2.694 1.00 87.25 95 PRO A C 1
ATOM 725 O O . PRO A 1 95 ? -2.520 -13.801 3.221 1.00 87.25 95 PRO A O 1
ATOM 728 N N . ILE A 1 96 ? -1.654 -11.741 3.411 1.00 87.88 96 ILE A N 1
ATOM 729 C CA . ILE A 1 96 ? -1.489 -11.788 4.878 1.00 87.88 96 ILE A CA 1
ATOM 730 C C . ILE A 1 96 ? -2.811 -12.148 5.579 1.00 87.88 96 ILE A C 1
ATOM 732 O O . ILE A 1 96 ? -2.832 -12.888 6.556 1.00 87.88 96 ILE A O 1
ATOM 736 N N . ALA A 1 97 ? -3.945 -11.671 5.050 1.00 84.31 97 ALA A N 1
ATOM 737 C CA . ALA A 1 97 ? -5.272 -12.001 5.575 1.00 84.31 97 ALA A CA 1
ATOM 738 C C . ALA A 1 97 ? -5.615 -13.503 5.496 1.00 84.31 97 ALA A C 1
ATOM 740 O O . ALA A 1 97 ? -6.493 -13.957 6.220 1.00 84.31 97 ALA A O 1
ATOM 741 N N . ARG A 1 98 ? -4.935 -14.258 4.623 1.00 86.62 98 ARG A N 1
ATOM 742 C CA . ARG A 1 98 ? -5.073 -15.710 4.442 1.00 86.62 98 ARG A CA 1
ATOM 743 C C . ARG A 1 98 ? -3.911 -16.492 5.081 1.00 86.62 98 ARG A C 1
ATOM 745 O O . ARG A 1 98 ? -3.715 -17.651 4.747 1.00 86.62 98 ARG A O 1
ATOM 752 N N . GLY A 1 99 ? -3.144 -15.864 5.978 1.00 86.25 99 GLY A N 1
ATOM 753 C CA . GLY A 1 99 ? -2.017 -16.495 6.676 1.00 86.25 99 GLY A CA 1
ATOM 754 C C . GLY A 1 99 ? -0.668 -16.385 5.960 1.00 86.25 99 GLY A C 1
ATOM 755 O O . GLY A 1 99 ? 0.272 -17.065 6.354 1.00 86.25 99 GLY A O 1
ATOM 756 N N . GLY A 1 100 ? -0.552 -15.549 4.923 1.00 88.44 100 GLY A N 1
ATOM 757 C CA . GLY A 1 100 ? 0.729 -15.301 4.258 1.00 88.44 100 GLY A CA 1
ATOM 758 C C . GLY A 1 100 ? 1.752 -14.614 5.167 1.00 88.44 100 GLY A C 1
ATOM 759 O O . GLY A 1 100 ? 1.398 -13.735 5.959 1.00 88.44 100 GLY A O 1
ATOM 760 N N . ASP A 1 101 ? 3.022 -14.985 5.012 1.00 90.19 101 ASP A N 1
ATOM 761 C CA . ASP A 1 101 ? 4.139 -14.394 5.752 1.00 90.19 101 ASP A CA 1
ATOM 762 C C . ASP A 1 101 ? 4.359 -12.925 5.318 1.00 90.19 101 ASP A C 1
ATOM 764 O O . ASP A 1 101 ? 4.524 -12.651 4.127 1.00 90.19 101 ASP A O 1
ATOM 768 N N . PRO A 1 102 ? 4.365 -11.944 6.237 1.00 89.62 102 PRO A N 1
ATOM 769 C CA . PRO A 1 102 ? 4.658 -10.545 5.917 1.00 89.62 102 PRO A CA 1
ATOM 770 C C . PRO A 1 102 ? 6.048 -10.292 5.308 1.00 89.62 102 PRO A C 1
ATOM 772 O O . PRO A 1 102 ? 6.250 -9.230 4.714 1.00 89.62 10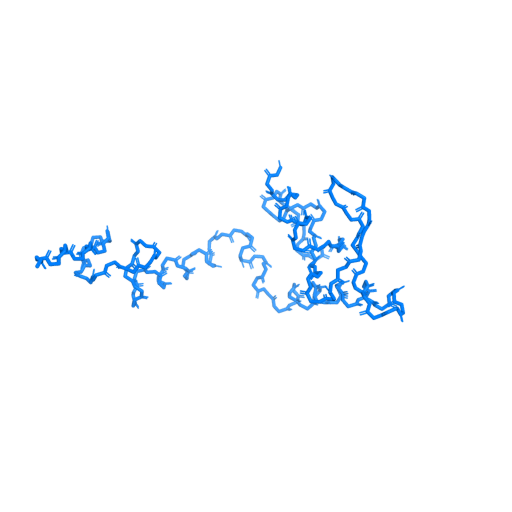2 PRO A O 1
ATOM 775 N N . LEU A 1 103 ? 6.983 -11.234 5.466 1.00 93.12 103 LEU A N 1
ATOM 776 C CA . LEU A 1 103 ? 8.341 -11.210 4.914 1.00 93.12 103 LEU A CA 1
ATOM 777 C C . LEU A 1 103 ? 8.533 -12.184 3.742 1.00 93.12 103 LEU A C 1
ATOM 779 O O . LEU A 1 103 ? 9.657 -12.373 3.279 1.00 93.12 103 LEU A O 1
ATOM 783 N N . GLN A 1 104 ? 7.448 -12.760 3.212 1.00 92.69 104 GLN A N 1
ATOM 784 C CA . GLN A 1 104 ? 7.511 -13.588 2.007 1.00 92.69 104 GLN A CA 1
ATOM 785 C C . GLN A 1 104 ? 8.156 -12.831 0.836 1.00 92.69 104 GLN A C 1
ATOM 787 O O . GLN A 1 104 ? 8.145 -11.596 0.789 1.00 92.69 104 GLN A O 1
ATOM 792 N N . GLN A 1 105 ? 8.679 -13.567 -0.144 1.00 92.62 105 GLN A N 1
ATOM 793 C CA . GLN A 1 105 ? 9.116 -12.968 -1.400 1.00 92.62 105 GLN A CA 1
ATOM 794 C C . GLN A 1 105 ? 7.924 -12.286 -2.080 1.00 92.62 105 GLN A C 1
ATOM 796 O O . GLN A 1 105 ? 6.866 -12.889 -2.259 1.00 92.62 105 GLN A O 1
ATOM 801 N N . MET A 1 106 ? 8.087 -11.012 -2.424 1.00 92.81 106 MET A N 1
ATOM 802 C CA . MET A 1 106 ? 7.009 -10.186 -2.960 1.00 92.81 106 MET A CA 1
ATOM 803 C C . MET A 1 106 ? 7.118 -10.081 -4.471 1.00 92.81 106 MET A C 1
ATOM 805 O O . MET A 1 106 ? 8.213 -9.954 -5.015 1.00 92.81 106 MET A O 1
ATOM 809 N N . ALA A 1 107 ? 5.966 -10.088 -5.133 1.00 92.62 107 ALA A N 1
ATOM 810 C CA . ALA A 1 107 ? 5.872 -9.615 -6.505 1.00 92.62 107 ALA A CA 1
ATOM 811 C C . ALA A 1 107 ? 5.725 -8.087 -6.501 1.00 92.62 107 ALA A C 1
ATOM 813 O O . ALA A 1 107 ? 5.358 -7.487 -5.486 1.00 92.62 107 ALA A O 1
ATOM 814 N N . VAL A 1 108 ? 5.970 -7.442 -7.639 1.00 95.44 108 VAL A N 1
ATOM 815 C CA . VAL A 1 108 ? 5.726 -6.007 -7.809 1.00 95.44 108 VAL A CA 1
ATOM 816 C C . VAL A 1 108 ? 4.667 -5.806 -8.880 1.00 95.44 108 VAL A C 1
ATOM 818 O O . VAL A 1 108 ? 4.737 -6.360 -9.972 1.00 95.44 108 VAL A O 1
ATOM 821 N N . LEU A 1 109 ? 3.647 -5.021 -8.542 1.00 96.25 109 LEU A N 1
ATOM 822 C CA . LEU A 1 109 ? 2.546 -4.661 -9.427 1.00 96.25 109 LEU A CA 1
ATOM 823 C C . LEU A 1 109 ? 2.250 -3.174 -9.279 1.00 96.25 109 LEU A C 1
ATOM 825 O O . LEU A 1 109 ? 2.350 -2.612 -8.187 1.00 96.25 109 LEU A O 1
ATOM 829 N N . CYS A 1 110 ? 1.790 -2.530 -10.348 1.00 96.19 110 CYS A N 1
ATOM 830 C CA . CYS A 1 110 ? 1.260 -1.177 -10.236 1.00 96.19 110 CYS A CA 1
ATOM 831 C C . CYS A 1 110 ? -0.008 -1.150 -9.367 1.00 96.19 110 CYS A C 1
ATOM 833 O O . CYS A 1 110 ? -0.740 -2.143 -9.269 1.00 96.19 110 CYS A O 1
ATOM 835 N N . ARG A 1 111 ? -0.309 0.006 -8.767 1.00 95.06 111 ARG A N 1
ATOM 836 C CA . ARG A 1 111 ? -1.448 0.197 -7.852 1.00 95.06 111 ARG A CA 1
ATOM 837 C C . ARG A 1 111 ? -2.777 -0.296 -8.434 1.00 95.06 111 ARG A C 1
ATOM 839 O O . ARG A 1 111 ? -3.562 -0.920 -7.724 1.00 95.06 111 ARG A O 1
ATOM 846 N N . SER A 1 112 ? -3.007 -0.071 -9.729 1.00 94.19 112 SER A N 1
ATOM 847 C CA . SER A 1 112 ? -4.211 -0.534 -10.435 1.00 94.19 112 SER A CA 1
ATOM 848 C C . SER A 1 112 ? -4.293 -2.065 -10.517 1.00 94.19 112 SER A C 1
ATOM 850 O O . SER A 1 112 ? -5.329 -2.647 -10.191 1.00 94.19 112 SER A O 1
ATOM 852 N N . CYS A 1 113 ? -3.194 -2.732 -10.887 1.00 95.69 113 CYS A N 1
ATOM 853 C CA . CYS A 1 113 ? -3.142 -4.194 -10.975 1.00 95.69 113 CYS A CA 1
ATOM 854 C C . CYS A 1 113 ? -3.260 -4.844 -9.595 1.00 95.69 113 CYS A C 1
ATOM 856 O O . CYS A 1 113 ? -4.043 -5.776 -9.422 1.00 95.69 113 CYS A O 1
ATOM 858 N N . ASN A 1 114 ? -2.549 -4.303 -8.603 1.00 94.12 114 ASN A N 1
ATOM 859 C CA . ASN A 1 114 ? -2.599 -4.790 -7.229 1.00 94.12 114 ASN A CA 1
ATOM 860 C C . ASN A 1 114 ? -4.013 -4.639 -6.633 1.00 94.12 114 ASN A C 1
ATOM 862 O O . ASN A 1 114 ? -4.568 -5.578 -6.065 1.00 94.12 114 ASN A O 1
ATOM 866 N N . SER A 1 115 ? -4.670 -3.493 -6.857 1.00 91.44 115 SER A N 1
ATOM 867 C CA . SER A 1 115 ? -6.057 -3.293 -6.419 1.00 91.44 115 SER A CA 1
ATOM 868 C C . SER A 1 115 ? -7.033 -4.255 -7.098 1.00 91.44 115 SER A C 1
ATOM 870 O O . SER A 1 115 ? -7.959 -4.734 -6.447 1.00 91.44 115 SER A O 1
ATOM 872 N N . ARG A 1 116 ? -6.845 -4.550 -8.392 1.00 91.50 116 ARG A N 1
ATOM 873 C CA . ARG A 1 116 ? -7.672 -5.528 -9.113 1.00 91.50 116 ARG A CA 1
ATOM 874 C C . ARG A 1 116 ? -7.483 -6.939 -8.561 1.00 91.50 116 ARG A C 1
ATOM 876 O O . ARG A 1 116 ? -8.461 -7.673 -8.457 1.00 91.50 116 ARG A O 1
ATOM 883 N N . LYS A 1 117 ? -6.250 -7.309 -8.207 1.00 89.88 117 LYS A N 1
ATOM 884 C CA . LYS A 1 117 ? -5.945 -8.593 -7.569 1.00 89.88 117 LYS A CA 1
ATOM 885 C C . LYS A 1 117 ? -6.635 -8.720 -6.218 1.00 89.88 117 LYS A C 1
ATOM 887 O O . LYS A 1 117 ? -7.299 -9.717 -5.992 1.00 89.88 117 LYS A O 1
ATOM 892 N N . GLY A 1 118 ? -6.548 -7.698 -5.367 1.00 85.19 118 GLY A N 1
ATOM 893 C CA . GLY A 1 118 ? -7.173 -7.717 -4.040 1.00 85.19 118 GLY A CA 1
ATOM 894 C C . GLY A 1 118 ? -8.708 -7.729 -4.042 1.00 85.19 118 GLY A C 1
ATOM 895 O O . GLY A 1 118 ? -9.304 -8.051 -3.018 1.00 85.19 118 GLY A O 1
ATOM 896 N N . ALA A 1 119 ? -9.345 -7.375 -5.161 1.00 83.44 119 ALA A N 1
ATOM 897 C CA . ALA A 1 119 ? -10.797 -7.442 -5.329 1.00 83.44 119 ALA A CA 1
ATOM 898 C C . ALA A 1 119 ? -11.311 -8.834 -5.756 1.00 83.44 119 ALA A C 1
ATOM 900 O O . ALA A 1 119 ? -12.524 -9.025 -5.813 1.00 83.44 119 ALA A O 1
ATOM 901 N N . ARG A 1 120 ? -10.415 -9.776 -6.082 1.00 73.06 120 ARG A N 1
ATOM 902 C CA . ARG A 1 120 ? -10.728 -11.171 -6.430 1.00 73.06 120 ARG A CA 1
ATOM 903 C C . ARG A 1 120 ? -10.338 -12.110 -5.287 1.00 73.06 120 ARG A C 1
ATOM 905 O O . ARG A 1 120 ? -11.076 -13.091 -5.066 1.00 73.06 120 ARG A O 1
#

Sequence (120 aa):
MPQRAGKRCPTPGCTNPTGPDGYCAERCARRRNAAAHRTTPTKVARASREVRRHRAEAVRAHLDQHDDGMGHCPGYGREPHDVFPGELTADDPVPIARGGDPLQQMAVLCRSCNSRKGAR

Foldseek 3Di:
DPDDPADFQPDPPGRDGADPVSHDPPPDVVVVVVVCCVPVQLNVLCVDPVLVVLFVVLLVVQCVVDPPQWRWFCAAPDHIDTDHSVQKGWAQPQDSNNVGHSNPRTDIHGVVRRVVVVVD

Organism: NCBI:txid413306

pLDDT: mean 88.42, std 8.26, range [46.88, 96.25]

Radius of gyration: 19.61 Å; chains: 1; bounding box: 50×45×45 Å